Protein AF-A0A3B8UKJ6-F1 (afdb_monomer)

pLDDT: mean 89.39, std 10.24, range [52.12, 98.31]

Foldseek 3Di:
DQCLDPPVVVVLQVVVVVVPFQKEAADQQDPQHNAAPPDPVVVVVQVVLLVVLVVLAVLSVQPRRLQDLDMDGDPQQCPPFPQDQFPRSSSSSSSFGGAGAEYEYEHDYGHDGPDDDDPDDPVRVVRSVVRSVVSSVPGDPVHHYDYHYDDPVRSVVD

Nearest PDB structures (foldseek):
  5mm0-assembly1_A  TM=9.193E-01  e=5.762E-13  Pyrococcus furiosus DSM 3638
  5mm1-assembly1_A  TM=9.318E-01  e=3.575E-12  Pyrococcus furiosus DSM 3638
  5b3h-assembly2_E  TM=1.449E-01  e=3.853E+00  Arabidopsis thaliana

Structure (mmCIF, N/CA/C/O backbone):
data_AF-A0A3B8UKJ6-F1
#
_entry.id   AF-A0A3B8UKJ6-F1
#
loop_
_atom_site.group_PDB
_atom_site.id
_atom_site.type_symbol
_atom_site.label_atom_id
_atom_site.label_alt_id
_atom_site.label_comp_id
_atom_site.label_asym_id
_atom_site.label_entity_id
_atom_site.label_seq_id
_atom_site.pdbx_PDB_ins_code
_atom_site.Cartn_x
_atom_site.Cartn_y
_atom_site.Cartn_z
_atom_site.occupancy
_atom_site.B_iso_or_equiv
_atom_site.auth_seq_id
_atom_site.auth_comp_id
_atom_site.auth_asym_id
_atom_site.auth_atom_id
_atom_site.pdbx_PDB_model_num
ATOM 1 N N . ALA A 1 1 ? -4.607 7.702 -18.756 1.00 61.34 1 ALA A N 1
ATOM 2 C CA . ALA A 1 1 ? -3.652 6.761 -18.133 1.00 61.34 1 ALA A CA 1
ATOM 3 C C . ALA A 1 1 ? -2.336 6.842 -18.901 1.00 61.34 1 ALA A C 1
ATOM 5 O O . ALA A 1 1 ? -2.396 7.096 -20.094 1.00 61.34 1 ALA A O 1
ATOM 6 N N . ASP A 1 2 ? -1.185 6.696 -18.242 1.00 75.31 2 ASP A N 1
ATOM 7 C CA . ASP A 1 2 ? 0.163 6.965 -18.790 1.00 75.31 2 ASP A CA 1
ATOM 8 C C . ASP A 1 2 ? 1.023 5.696 -18.966 1.00 75.31 2 ASP A C 1
ATOM 10 O O . ASP A 1 2 ? 2.228 5.792 -19.176 1.00 75.31 2 ASP A O 1
ATOM 14 N N . LEU A 1 3 ? 0.400 4.513 -18.848 1.00 78.31 3 LEU A N 1
ATOM 15 C CA . LEU A 1 3 ? 1.005 3.178 -18.995 1.00 78.31 3 LEU A CA 1
ATOM 16 C C . LEU A 1 3 ? 2.233 2.905 -18.106 1.00 78.31 3 LEU A C 1
ATOM 18 O O . LEU A 1 3 ? 2.907 1.892 -18.276 1.00 78.31 3 LEU A O 1
ATOM 22 N N . GLN A 1 4 ? 2.470 3.735 -17.085 1.00 81.19 4 GLN A N 1
ATOM 23 C CA . GLN A 1 4 ? 3.530 3.501 -16.100 1.00 81.19 4 GLN A CA 1
ATOM 24 C C . GLN A 1 4 ? 3.304 2.231 -15.268 1.00 81.19 4 GLN A C 1
ATOM 26 O O . GLN A 1 4 ? 4.239 1.666 -14.701 1.00 81.19 4 GLN A O 1
ATOM 31 N N . HIS A 1 5 ? 2.050 1.796 -15.187 1.00 86.06 5 HIS A N 1
ATOM 32 C CA . HIS A 1 5 ? 1.635 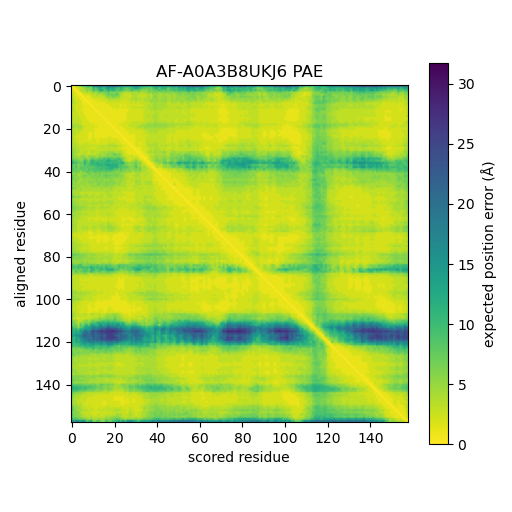0.552 -14.568 1.00 86.06 5 HIS A CA 1
ATOM 33 C C . HIS A 1 5 ? 1.316 -0.466 -15.669 1.00 86.06 5 HIS A C 1
ATOM 35 O O . HIS A 1 5 ? 0.283 -0.324 -16.329 1.00 86.06 5 HIS A O 1
ATO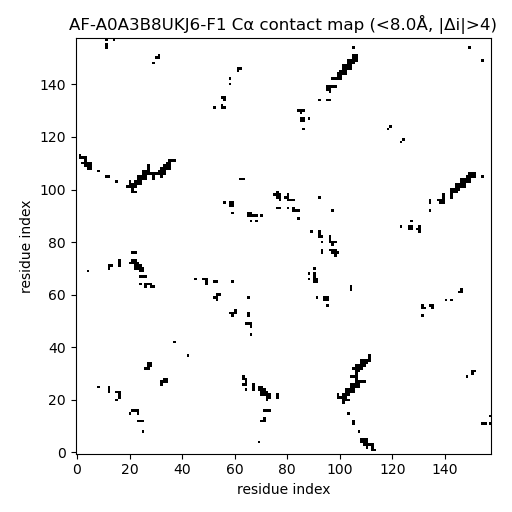M 41 N N . PRO A 1 6 ? 2.174 -1.478 -15.892 1.00 86.00 6 PRO A N 1
ATOM 42 C CA . PRO A 1 6 ? 1.921 -2.486 -16.912 1.00 86.00 6 PRO A CA 1
ATOM 43 C C . PRO A 1 6 ? 0.593 -3.210 -16.640 1.00 86.00 6 PRO A C 1
ATOM 45 O O . PRO A 1 6 ? 0.431 -3.754 -15.544 1.00 86.00 6 PRO A O 1
ATOM 48 N N . PRO A 1 7 ? -0.342 -3.290 -17.608 1.00 88.75 7 PRO A N 1
ATOM 49 C CA . PRO A 1 7 ? -1.633 -3.954 -17.401 1.00 88.75 7 PRO A CA 1
ATOM 50 C C . PRO A 1 7 ? -1.512 -5.415 -16.954 1.00 88.75 7 PRO A C 1
ATOM 52 O O . PRO A 1 7 ? -2.362 -5.902 -16.216 1.00 88.75 7 PRO A O 1
ATOM 55 N N . ILE A 1 8 ? -0.422 -6.097 -17.332 1.00 90.00 8 ILE A N 1
ATOM 56 C CA . ILE A 1 8 ? -0.141 -7.476 -16.912 1.00 90.00 8 ILE A CA 1
ATOM 57 C C . ILE A 1 8 ? -0.093 -7.639 -15.385 1.00 90.00 8 ILE A C 1
ATOM 59 O O . ILE A 1 8 ? -0.429 -8.704 -14.878 1.00 90.00 8 ILE A O 1
ATOM 63 N N . VAL A 1 9 ? 0.248 -6.581 -14.638 1.00 92.94 9 VAL A N 1
ATOM 64 C CA . VAL A 1 9 ? 0.272 -6.601 -13.166 1.00 92.94 9 VAL A CA 1
ATOM 65 C C . VAL A 1 9 ? -1.119 -6.877 -12.590 1.00 92.94 9 VAL A C 1
ATOM 67 O O . VAL A 1 9 ? -1.224 -7.553 -11.571 1.00 92.94 9 VAL A O 1
ATOM 70 N N . LEU A 1 10 ? -2.193 -6.450 -13.267 1.00 94.56 10 LEU A N 1
ATOM 71 C CA . LEU A 1 10 ? -3.569 -6.686 -12.818 1.00 94.56 10 LEU A CA 1
ATOM 72 C C . LEU A 1 10 ? -3.898 -8.179 -12.706 1.00 94.56 10 LEU A C 1
ATOM 74 O O . LEU A 1 10 ? -4.617 -8.566 -11.789 1.00 94.56 10 LEU A O 1
ATOM 78 N N . LYS A 1 11 ? -3.334 -9.018 -13.590 1.00 95.00 11 LYS A N 1
ATOM 79 C CA . LYS A 1 11 ? -3.487 -10.480 -13.526 1.00 95.00 11 LYS A CA 1
ATOM 80 C C . LYS A 1 11 ? -2.954 -11.017 -12.198 1.00 95.00 11 LYS A C 1
ATOM 82 O O . LYS A 1 11 ? -3.638 -11.779 -11.529 1.00 95.00 11 LYS A O 1
ATOM 87 N N . TYR A 1 12 ? -1.754 -10.600 -11.804 1.00 95.94 12 TYR A N 1
ATOM 88 C CA . TYR A 1 12 ? -1.118 -11.066 -10.571 1.00 95.94 12 TYR A CA 1
ATOM 89 C C . TYR A 1 12 ? -1.786 -10.499 -9.318 1.00 95.94 12 TYR A C 1
ATOM 91 O O . TYR A 1 12 ? -1.936 -11.208 -8.328 1.00 95.94 12 TYR A O 1
ATOM 99 N N . MET A 1 13 ? -2.253 -9.249 -9.377 1.00 97.31 13 MET A N 1
ATOM 100 C CA . MET A 1 13 ? -3.057 -8.671 -8.299 1.00 97.31 13 MET A CA 1
ATOM 101 C C . MET A 1 13 ? -4.337 -9.473 -8.084 1.00 97.31 13 MET A C 1
ATOM 103 O O . MET A 1 13 ? -4.660 -9.798 -6.948 1.00 97.31 13 MET A O 1
ATOM 107 N N . TYR A 1 14 ? -5.034 -9.829 -9.166 1.00 97.06 14 TYR A N 1
ATOM 108 C CA . TYR A 1 14 ? -6.248 -10.633 -9.089 1.00 97.06 14 TYR A CA 1
ATOM 109 C C . TYR A 1 14 ? -5.985 -11.997 -8.442 1.00 97.06 14 TYR A C 1
ATOM 111 O O . TYR A 1 14 ? -6.695 -12.364 -7.511 1.00 97.06 14 TYR A O 1
ATOM 119 N N . LYS A 1 15 ? -4.900 -12.681 -8.824 1.00 96.62 15 LYS A N 1
ATOM 120 C CA . LYS A 1 15 ? -4.494 -13.946 -8.190 1.00 96.62 15 LYS A CA 1
ATOM 121 C C . LYS A 1 15 ? -4.182 -13.796 -6.702 1.00 96.62 15 LYS A C 1
ATOM 123 O O . LYS A 1 15 ? -4.597 -14.627 -5.899 1.00 96.62 15 LYS A O 1
ATOM 128 N N . ALA A 1 16 ? -3.532 -12.702 -6.299 1.00 97.12 16 ALA A N 1
ATOM 129 C CA . ALA A 1 16 ? -3.346 -12.401 -4.881 1.00 97.12 16 ALA A CA 1
ATOM 130 C C . ALA A 1 16 ? -4.692 -12.253 -4.153 1.00 97.12 16 ALA A C 1
ATOM 132 O O . ALA A 1 16 ? -4.854 -12.789 -3.055 1.00 97.12 16 ALA A O 1
ATOM 133 N N . MET A 1 17 ? -5.685 -11.611 -4.775 1.00 97.69 17 MET A N 1
ATOM 134 C CA . MET A 1 17 ? -7.037 -11.551 -4.214 1.00 97.69 17 MET A CA 1
ATOM 135 C C . MET A 1 17 ? -7.673 -12.943 -4.117 1.00 97.69 17 MET A C 1
ATOM 137 O O . MET A 1 17 ? -8.208 -13.275 -3.060 1.00 97.69 17 MET A O 1
ATOM 141 N N . GLU A 1 18 ? -7.586 -13.772 -5.162 1.00 97.12 18 GLU A N 1
ATOM 142 C CA . GLU A 1 18 ? -8.102 -15.154 -5.164 1.00 97.12 18 GLU A CA 1
ATOM 143 C C . GLU A 1 18 ? -7.457 -16.021 -4.074 1.00 97.12 18 GLU A C 1
ATOM 145 O O . GLU A 1 18 ? -8.159 -16.775 -3.404 1.00 97.12 18 GLU A O 1
ATOM 150 N N . SER A 1 19 ? -6.166 -15.819 -3.790 1.00 95.44 19 SER A N 1
ATOM 151 C CA . SER A 1 19 ? -5.434 -16.486 -2.699 1.00 95.44 19 SER A CA 1
ATOM 152 C C . SER A 1 19 ? -5.835 -16.034 -1.279 1.00 95.44 19 SER A C 1
ATOM 154 O O . SER A 1 19 ? -5.223 -16.435 -0.285 1.00 95.44 19 SER A O 1
ATOM 156 N N . GLY A 1 20 ? -6.848 -15.169 -1.165 1.00 96.62 20 GLY A N 1
ATOM 157 C CA . GLY A 1 20 ? -7.413 -14.725 0.109 1.00 96.62 20 GLY A CA 1
ATOM 158 C C . GLY A 1 20 ? -6.866 -13.398 0.633 1.00 96.62 20 GLY A C 1
ATOM 159 O O . GLY A 1 20 ? -7.089 -13.085 1.799 1.00 96.62 20 GLY A O 1
ATOM 160 N N . ALA A 1 21 ? -6.168 -12.599 -0.182 1.00 98.00 21 ALA A N 1
ATOM 161 C CA . ALA A 1 21 ? -5.825 -11.235 0.216 1.00 98.00 21 ALA A CA 1
ATOM 162 C C . ALA A 1 21 ? -7.087 -10.364 0.349 1.00 98.00 21 ALA A C 1
ATOM 164 O O . ALA A 1 21 ? -8.029 -10.475 -0.444 1.00 98.00 21 ALA A O 1
ATOM 165 N N . ASP A 1 22 ? -7.083 -9.454 1.322 1.00 98.12 22 ASP A N 1
ATOM 166 C CA . ASP A 1 22 ? -8.077 -8.379 1.428 1.00 98.12 22 ASP A CA 1
ATOM 167 C C . ASP A 1 22 ? -7.635 -7.146 0.635 1.00 98.12 22 ASP A C 1
ATOM 169 O O . ASP A 1 22 ? -8.463 -6.379 0.134 1.00 98.12 22 ASP A O 1
ATOM 173 N N . PHE A 1 23 ? -6.318 -6.974 0.510 1.00 98.12 23 PHE A N 1
ATOM 174 C CA . PHE A 1 23 ? -5.672 -5.855 -0.154 1.00 98.12 23 PHE A CA 1
ATOM 175 C C . PHE A 1 23 ? -4.398 -6.321 -0.867 1.00 98.12 23 PHE A C 1
ATOM 177 O O . PHE A 1 23 ? -3.576 -7.016 -0.278 1.00 98.12 23 PHE A O 1
ATOM 184 N N . CYS A 1 24 ? -4.194 -5.897 -2.110 1.00 98.19 24 CYS A N 1
ATOM 185 C CA . CYS A 1 24 ? -2.992 -6.155 -2.892 1.00 98.19 24 CYS A CA 1
ATOM 186 C C . CYS A 1 24 ? -2.348 -4.843 -3.361 1.00 98.19 24 CYS A C 1
ATOM 188 O O . CYS A 1 24 ? -3.018 -3.963 -3.916 1.00 98.19 24 CYS A O 1
ATOM 190 N N . ILE A 1 25 ? -1.033 -4.728 -3.156 1.00 97.69 25 ILE A N 1
ATOM 191 C CA . ILE A 1 25 ? -0.222 -3.559 -3.509 1.00 97.69 25 ILE A CA 1
ATOM 192 C C . ILE A 1 25 ? 0.960 -4.004 -4.379 1.00 97.69 25 ILE A C 1
ATOM 194 O O . ILE A 1 25 ? 1.911 -4.608 -3.885 1.00 97.69 25 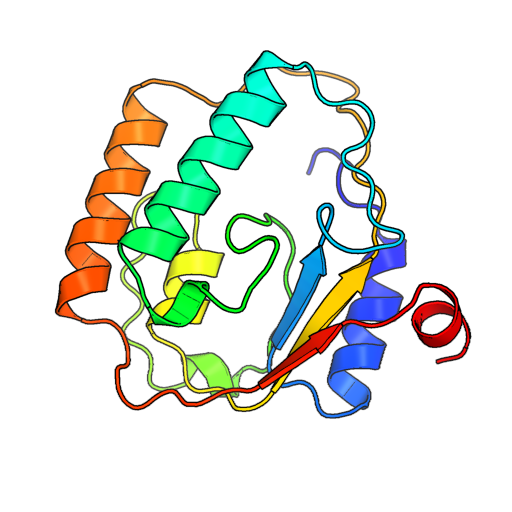ILE A O 1
ATOM 198 N N . PRO A 1 26 ? 0.969 -3.659 -5.671 1.00 95.56 26 PRO A N 1
ATOM 199 C CA . PRO A 1 26 ? 2.178 -3.693 -6.474 1.00 95.56 26 PRO A CA 1
ATOM 200 C C . PRO A 1 26 ? 3.206 -2.716 -5.908 1.00 95.56 26 PRO A C 1
ATOM 202 O O . PRO A 1 26 ? 2.965 -1.504 -5.844 1.00 95.56 26 PRO A O 1
ATOM 205 N N . SER A 1 27 ? 4.357 -3.245 -5.509 1.00 94.94 27 SER A N 1
ATOM 206 C CA . SER A 1 27 ? 5.390 -2.512 -4.791 1.00 94.94 27 SER A CA 1
ATOM 207 C C . SER A 1 27 ? 6.691 -2.475 -5.586 1.00 94.94 27 SER A C 1
ATOM 209 O O . SER A 1 27 ? 7.165 -3.481 -6.113 1.00 94.94 27 SER A O 1
ATOM 211 N N . ARG A 1 28 ? 7.279 -1.279 -5.670 1.00 92.75 28 ARG A N 1
ATOM 212 C CA . ARG A 1 28 ? 8.579 -1.036 -6.328 1.00 92.75 28 ARG A CA 1
ATOM 213 C C . ARG A 1 28 ? 9.755 -1.232 -5.373 1.00 92.75 28 ARG A C 1
ATOM 215 O O . ARG A 1 28 ? 10.903 -1.136 -5.780 1.00 92.75 28 ARG A O 1
ATOM 222 N N . LEU A 1 29 ? 9.457 -1.389 -4.083 1.00 91.25 29 LEU A N 1
ATOM 223 C CA . LEU A 1 29 ? 10.408 -1.230 -2.981 1.00 91.25 29 LEU A CA 1
ATOM 224 C C . LEU A 1 29 ? 10.684 -2.550 -2.244 1.00 91.25 29 LEU A C 1
ATOM 226 O O . LEU A 1 29 ? 11.362 -2.534 -1.219 1.00 91.25 29 LEU A O 1
ATOM 230 N N . ILE A 1 30 ? 10.159 -3.661 -2.765 1.00 94.19 30 ILE A N 1
ATOM 231 C CA . ILE A 1 30 ? 10.378 -5.033 -2.288 1.00 94.19 30 ILE A CA 1
ATOM 232 C C . ILE A 1 30 ? 11.307 -5.783 -3.260 1.00 94.19 30 ILE A C 1
ATOM 234 O O . ILE A 1 30 ? 11.457 -5.340 -4.403 1.00 94.19 30 ILE A O 1
ATOM 238 N N . PRO A 1 31 ? 11.926 -6.910 -2.859 1.00 93.81 31 PRO A N 1
ATOM 239 C CA . PRO A 1 31 ? 12.746 -7.718 -3.763 1.00 93.81 31 PRO A CA 1
ATOM 240 C C . PRO A 1 31 ? 11.998 -8.090 -5.054 1.00 93.81 31 PRO A C 1
ATOM 242 O O . PRO A 1 31 ? 10.868 -8.564 -5.004 1.00 93.81 31 PRO A O 1
ATOM 245 N N . GLY A 1 32 ? 12.618 -7.847 -6.214 1.00 90.44 32 GLY A N 1
ATOM 246 C CA . GLY A 1 32 ? 12.003 -8.033 -7.539 1.00 90.44 32 GLY A CA 1
ATOM 247 C C . GLY A 1 32 ? 11.227 -6.818 -8.073 1.00 90.44 32 GLY A C 1
ATOM 248 O O . GLY A 1 32 ? 10.911 -6.775 -9.263 1.00 90.44 32 GLY A O 1
ATOM 249 N N . GLY A 1 33 ? 10.944 -5.821 -7.228 1.00 90.06 33 GLY A N 1
ATOM 250 C CA . GLY A 1 33 ? 10.367 -4.541 -7.634 1.00 90.06 33 GLY A CA 1
ATOM 251 C C . GLY A 1 33 ? 11.393 -3.612 -8.289 1.00 90.06 33 GLY A C 1
ATOM 252 O O . GLY A 1 33 ? 12.586 -3.672 -7.995 1.00 90.06 33 GLY A O 1
ATOM 253 N N . ASP A 1 34 ? 10.919 -2.739 -9.178 1.00 87.44 34 ASP A N 1
ATOM 254 C CA . ASP A 1 34 ? 11.752 -1.752 -9.870 1.00 87.44 34 ASP A CA 1
ATOM 255 C C . ASP A 1 34 ? 10.980 -0.439 -10.044 1.00 87.44 34 ASP A C 1
ATOM 257 O O . ASP A 1 34 ? 9.797 -0.431 -10.396 1.00 87.44 34 ASP A O 1
ATOM 261 N N . ASP A 1 35 ? 11.645 0.687 -9.804 1.00 82.25 35 ASP A N 1
ATOM 262 C CA . ASP A 1 35 ? 11.075 2.012 -10.023 1.00 82.25 35 ASP A CA 1
ATOM 263 C C . ASP A 1 35 ? 11.259 2.536 -11.456 1.00 82.25 35 ASP A C 1
ATOM 265 O O . ASP A 1 35 ? 10.802 3.640 -11.750 1.00 82.25 35 ASP A O 1
ATOM 269 N N . GLY A 1 36 ? 11.876 1.761 -12.350 1.00 78.06 36 GLY A N 1
ATOM 270 C CA . GLY A 1 36 ? 12.040 2.104 -13.764 1.00 78.06 36 GLY A CA 1
ATOM 271 C C . GLY A 1 36 ? 13.114 3.154 -14.015 1.00 78.06 36 GLY A C 1
ATOM 272 O O . GLY A 1 36 ? 13.076 3.851 -15.032 1.00 78.06 36 GLY A O 1
ATOM 273 N N . GLY A 1 37 ? 14.040 3.336 -13.072 1.00 74.88 37 GLY A N 1
ATOM 274 C CA . GLY A 1 37 ? 15.097 4.336 -13.194 1.00 74.88 37 GLY A CA 1
ATOM 275 C C . GLY A 1 37 ? 14.584 5.763 -13.008 1.00 74.88 37 GLY A C 1
ATOM 276 O O . GLY A 1 37 ? 15.018 6.676 -13.709 1.00 74.88 37 GLY A O 1
ATOM 277 N N . LEU A 1 38 ? 13.653 5.979 -12.070 1.00 77.31 38 LEU A N 1
ATOM 278 C CA . LEU A 1 38 ? 13.204 7.331 -11.720 1.00 77.31 38 LEU A CA 1
ATOM 279 C C . LEU A 1 38 ? 14.398 8.257 -11.438 1.00 77.31 38 LEU A C 1
ATOM 281 O O . LEU A 1 38 ? 15.347 7.870 -10.761 1.00 77.31 38 LEU A O 1
ATOM 285 N N . ASN A 1 39 ? 14.318 9.514 -11.886 1.00 79.88 39 ASN A N 1
ATOM 286 C CA . ASN A 1 39 ? 15.321 10.526 -11.545 1.00 79.88 39 ASN A CA 1
ATOM 287 C C . ASN A 1 39 ? 15.510 10.602 -10.012 1.00 79.88 39 ASN A C 1
ATOM 289 O O . ASN A 1 39 ? 14.528 10.543 -9.263 1.00 79.88 39 ASN A O 1
ATOM 293 N N . TRP A 1 40 ? 16.752 10.759 -9.549 1.00 78.75 40 TRP A N 1
ATOM 294 C CA . TRP A 1 40 ? 17.143 10.781 -8.136 1.00 78.75 40 TRP A CA 1
ATOM 295 C C . TRP A 1 40 ? 16.280 11.735 -7.297 1.00 78.75 40 TRP A C 1
ATOM 297 O O . TRP A 1 40 ? 15.852 11.375 -6.201 1.00 78.75 40 TRP A O 1
ATOM 307 N N . TYR A 1 41 ? 15.924 12.905 -7.842 1.00 77.06 41 TYR A N 1
ATOM 308 C CA . TYR A 1 41 ? 15.050 13.868 -7.169 1.00 77.06 41 TYR A CA 1
ATOM 309 C C . TYR A 1 41 ? 13.649 13.289 -6.915 1.00 77.06 41 TYR A C 1
ATOM 311 O O . TYR A 1 41 ? 13.104 13.392 -5.817 1.00 77.06 41 TYR A O 1
ATOM 319 N N . ARG A 1 42 ? 13.071 12.599 -7.906 1.00 78.06 42 ARG A N 1
ATOM 320 C CA . ARG A 1 42 ? 11.762 11.941 -7.765 1.00 78.06 42 ARG A CA 1
ATOM 321 C C . ARG A 1 42 ? 11.826 10.778 -6.779 1.00 78.06 42 ARG A C 1
ATOM 323 O O . ARG A 1 42 ? 10.879 10.603 -6.011 1.00 78.06 42 ARG A O 1
ATOM 330 N N . LYS A 1 43 ? 12.932 10.021 -6.763 1.00 82.50 43 LYS A N 1
ATOM 331 C CA . LYS A 1 43 ? 13.169 8.971 -5.758 1.00 82.50 43 LYS A CA 1
ATOM 332 C C . LYS A 1 43 ? 13.210 9.566 -4.352 1.00 82.50 43 LYS A C 1
ATOM 334 O O . LYS A 1 43 ? 12.514 9.073 -3.468 1.00 82.50 43 LYS A O 1
ATOM 339 N N . PHE A 1 44 ? 13.941 10.664 -4.165 1.00 82.25 44 PHE A N 1
ATOM 340 C CA . PHE A 1 44 ? 14.041 11.362 -2.885 1.00 82.25 44 PHE A CA 1
ATOM 341 C C . PHE A 1 44 ? 12.683 11.885 -2.399 1.00 82.25 44 PHE A C 1
ATOM 343 O O . PHE A 1 44 ? 12.284 11.619 -1.263 1.00 82.25 44 PHE A O 1
ATOM 350 N N . VAL A 1 45 ? 11.928 12.565 -3.266 1.00 82.81 45 VAL A N 1
ATOM 351 C CA . VAL A 1 45 ? 10.594 13.086 -2.925 1.00 82.81 45 VAL A CA 1
ATOM 352 C C . VAL A 1 45 ? 9.624 11.949 -2.591 1.00 82.81 45 VAL A C 1
ATOM 354 O O . VAL A 1 45 ? 8.946 12.002 -1.563 1.00 82.81 45 VAL A O 1
ATOM 357 N N . SER A 1 46 ? 9.587 10.886 -3.404 1.00 83.12 46 SER A N 1
ATOM 358 C CA . SER A 1 46 ? 8.734 9.716 -3.146 1.00 83.12 46 SER A CA 1
ATOM 359 C C . SER A 1 46 ? 9.123 9.011 -1.844 1.00 83.12 46 SER A C 1
ATOM 361 O O . SER A 1 46 ? 8.253 8.650 -1.051 1.00 83.12 46 SER A O 1
ATOM 363 N N . GLY A 1 47 ? 10.424 8.842 -1.599 1.00 86.62 47 GLY A N 1
ATOM 364 C CA . GLY A 1 47 ? 10.955 8.237 -0.381 1.00 86.62 47 GLY A CA 1
ATOM 365 C C . GLY A 1 47 ? 10.601 9.043 0.867 1.00 86.62 47 GLY A C 1
ATOM 366 O O . GLY A 1 47 ? 10.168 8.466 1.865 1.00 86.62 47 GLY A O 1
ATOM 367 N N . THR A 1 48 ? 10.700 10.370 0.788 1.00 87.62 48 THR A N 1
ATOM 368 C CA . THR A 1 48 ? 10.345 11.287 1.879 1.00 87.62 48 THR A CA 1
ATOM 369 C C . THR A 1 48 ? 8.850 11.234 2.184 1.00 87.62 48 THR A C 1
ATOM 371 O O . THR A 1 48 ? 8.465 11.025 3.333 1.00 87.62 48 THR A O 1
ATOM 374 N N . ALA A 1 49 ? 7.989 11.330 1.164 1.00 88.00 49 ALA A N 1
ATOM 375 C CA . ALA A 1 49 ? 6.538 11.239 1.337 1.00 88.00 49 ALA A CA 1
ATOM 376 C C . ALA A 1 49 ? 6.109 9.902 1.968 1.00 88.00 49 ALA A C 1
ATOM 378 O O . ALA A 1 49 ? 5.266 9.877 2.871 1.00 88.00 49 ALA A O 1
ATOM 379 N N . ARG A 1 50 ? 6.736 8.796 1.545 1.00 91.50 50 ARG A N 1
ATOM 380 C CA . ARG A 1 50 ? 6.550 7.482 2.167 1.00 91.50 50 ARG A CA 1
ATOM 381 C C . ARG A 1 50 ? 6.917 7.511 3.649 1.00 91.50 50 ARG A C 1
ATOM 383 O O . ARG A 1 50 ? 6.109 7.102 4.479 1.00 91.50 50 ARG A O 1
ATOM 390 N N . LYS A 1 51 ? 8.125 7.973 3.985 1.00 93.94 51 LYS A N 1
ATOM 391 C CA . LYS A 1 51 ? 8.629 7.956 5.367 1.00 93.94 51 LYS A CA 1
ATOM 392 C C . LYS A 1 51 ? 7.797 8.835 6.294 1.00 93.94 51 LYS A C 1
ATOM 394 O O . LYS A 1 51 ? 7.482 8.401 7.397 1.00 93.94 51 LYS A O 1
ATOM 399 N N . ILE A 1 52 ? 7.364 10.006 5.827 1.00 93.56 52 ILE A N 1
ATOM 400 C CA . ILE A 1 52 ? 6.440 10.869 6.574 1.00 93.56 52 ILE A CA 1
ATOM 401 C C . ILE A 1 52 ? 5.114 10.137 6.830 1.00 93.56 52 ILE A C 1
ATOM 403 O O . ILE A 1 52 ? 4.646 10.117 7.966 1.00 93.56 52 ILE A O 1
ATOM 407 N N . GLY A 1 53 ? 4.546 9.482 5.811 1.00 93.50 53 GLY A N 1
ATOM 408 C CA . GLY A 1 53 ? 3.320 8.690 5.952 1.00 93.50 53 GLY A CA 1
ATOM 409 C C . GLY A 1 53 ? 3.448 7.580 7.000 1.00 93.50 53 GLY A C 1
ATOM 410 O O . GLY A 1 53 ? 2.643 7.520 7.924 1.00 93.50 53 GLY A O 1
ATOM 411 N N . GLN A 1 54 ? 4.497 6.756 6.908 1.00 94.94 54 GLN A N 1
ATOM 412 C CA . GLN A 1 54 ? 4.780 5.669 7.861 1.00 94.94 54 GLN A CA 1
ATOM 413 C C . GLN A 1 54 ? 5.030 6.174 9.291 1.00 94.94 54 GLN A C 1
ATOM 415 O O . GLN A 1 54 ? 4.647 5.531 10.273 1.00 94.94 54 GLN A O 1
ATOM 420 N N . TRP A 1 55 ? 5.688 7.325 9.431 1.00 95.06 55 TRP A N 1
ATOM 421 C CA . TRP A 1 55 ? 5.948 7.916 10.738 1.00 95.06 55 TRP A CA 1
ATOM 422 C C . TRP A 1 55 ? 4.658 8.430 11.384 1.00 95.06 55 TRP A C 1
ATOM 424 O O . TRP A 1 55 ? 4.366 8.083 12.534 1.00 95.06 55 TRP A O 1
ATOM 434 N N . MET A 1 56 ? 3.862 9.193 10.627 1.00 94.81 56 MET A N 1
ATOM 435 C CA . MET A 1 56 ? 2.621 9.793 11.109 1.00 94.81 56 MET A CA 1
ATOM 436 C C . MET A 1 56 ? 1.532 8.749 11.362 1.00 94.81 56 MET A C 1
ATOM 438 O O . MET A 1 56 ? 0.885 8.818 12.403 1.00 94.81 56 MET A O 1
ATOM 442 N N . LEU A 1 57 ? 1.341 7.784 10.460 1.00 94.31 57 LEU A N 1
ATOM 443 C CA . LEU A 1 57 ? 0.262 6.794 10.512 1.00 94.31 57 LEU A CA 1
ATOM 444 C C . LEU A 1 57 ? 0.812 5.394 10.831 1.00 94.31 57 LEU A C 1
ATOM 446 O O . LEU A 1 57 ? 1.415 4.758 9.963 1.00 94.31 57 LEU A O 1
ATOM 450 N N . PRO A 1 58 ? 0.580 4.864 12.051 1.00 93.06 58 PRO A N 1
ATOM 451 C CA . PRO A 1 58 ? 1.072 3.543 12.441 1.00 93.06 58 PRO A CA 1
ATOM 452 C C . PRO A 1 58 ? 0.621 2.413 11.511 1.00 93.06 58 PRO A C 1
ATOM 454 O O . PRO A 1 58 ? 1.400 1.502 11.243 1.00 93.06 58 PRO A O 1
ATOM 457 N N . CYS A 1 59 ? -0.593 2.511 10.962 1.00 92.88 59 CYS A N 1
ATOM 458 C CA . CYS A 1 59 ? -1.148 1.537 10.026 1.00 92.88 59 CYS A CA 1
ATOM 459 C C . CYS A 1 59 ? -0.421 1.471 8.676 1.00 92.88 59 CYS A C 1
ATOM 461 O O . CYS A 1 59 ? -0.715 0.570 7.910 1.00 92.88 59 CYS A O 1
ATOM 463 N N . LEU A 1 60 ? 0.519 2.367 8.358 1.00 95.19 60 LEU A N 1
ATOM 464 C CA . LEU A 1 60 ? 1.297 2.297 7.113 1.00 95.19 60 LEU A CA 1
ATOM 465 C C . LEU A 1 60 ? 2.689 1.684 7.307 1.00 95.19 60 LEU A C 1
ATOM 467 O O . LEU A 1 60 ? 3.395 1.449 6.330 1.00 95.19 60 LEU A O 1
ATOM 471 N N . ARG A 1 61 ? 3.119 1.453 8.553 1.00 94.75 61 ARG A N 1
ATOM 472 C CA . ARG A 1 61 ? 4.514 1.100 8.874 1.00 94.75 61 ARG A CA 1
ATOM 473 C C . ARG A 1 61 ? 4.965 -0.234 8.295 1.00 94.75 61 ARG A C 1
ATOM 475 O O . ARG A 1 61 ? 6.139 -0.357 7.967 1.00 94.75 61 ARG A O 1
ATOM 482 N N . GLN A 1 62 ? 4.051 -1.195 8.179 1.00 94.75 62 GLN A N 1
ATOM 483 C CA . GLN A 1 62 ? 4.353 -2.530 7.657 1.00 94.75 62 GLN A CA 1
ATOM 484 C C . GLN A 1 62 ? 4.334 -2.585 6.122 1.00 94.75 62 GLN A C 1
ATOM 486 O O . GLN A 1 62 ? 4.770 -3.573 5.550 1.00 94.75 62 GLN A O 1
ATOM 491 N N . ILE A 1 63 ? 3.847 -1.535 5.453 1.00 96.38 63 ILE A N 1
ATOM 492 C CA . ILE A 1 63 ? 3.684 -1.500 3.996 1.00 96.38 63 ILE A CA 1
ATOM 493 C C . ILE A 1 63 ? 4.902 -0.823 3.374 1.00 96.38 63 ILE A C 1
ATOM 495 O O . ILE A 1 63 ? 5.256 0.299 3.754 1.00 96.38 63 ILE A O 1
ATOM 499 N N . SER A 1 64 ? 5.531 -1.475 2.400 1.00 95.31 64 SER A N 1
ATOM 500 C CA . SER A 1 64 ? 6.784 -1.022 1.789 1.00 95.31 64 SER A CA 1
ATOM 501 C C . SER A 1 64 ? 6.579 0.144 0.826 1.00 95.31 64 SER A C 1
ATOM 503 O O . SER A 1 64 ? 7.381 1.084 0.863 1.00 95.31 64 SER A O 1
ATOM 505 N N . ASP A 1 65 ? 5.509 0.138 0.018 1.00 93.38 65 ASP A N 1
ATOM 506 C CA . ASP A 1 65 ? 5.115 1.255 -0.865 1.00 93.38 65 ASP A CA 1
ATOM 507 C C . ASP A 1 65 ? 3.678 1.764 -0.592 1.00 93.38 65 ASP A C 1
ATOM 509 O O . ASP A 1 65 ? 2.792 1.648 -1.440 1.00 93.38 65 ASP A O 1
ATOM 513 N N . PRO A 1 66 ? 3.420 2.418 0.561 1.00 92.56 66 PRO A N 1
ATOM 514 C CA . PRO A 1 66 ? 2.095 2.925 0.940 1.00 92.56 66 PRO A CA 1
ATOM 515 C C . PRO A 1 66 ? 1.650 4.126 0.093 1.00 92.56 66 PRO A C 1
ATOM 517 O O . PRO A 1 66 ? 0.568 4.673 0.288 1.00 92.56 66 PRO A O 1
ATOM 520 N N . THR A 1 67 ? 2.491 4.567 -0.843 1.00 89.94 67 THR A N 1
ATOM 521 C CA . THR A 1 67 ? 2.214 5.687 -1.742 1.00 89.94 67 THR A CA 1
ATOM 522 C C . THR A 1 67 ? 1.976 5.243 -3.182 1.00 89.94 67 THR A C 1
ATOM 524 O O . THR A 1 67 ? 1.872 6.117 -4.053 1.00 89.94 67 THR A O 1
ATOM 527 N N . SER A 1 68 ? 1.899 3.931 -3.433 1.00 89.62 68 SER A N 1
ATOM 528 C CA . SER A 1 68 ? 1.600 3.372 -4.749 1.00 89.62 68 SER A CA 1
ATOM 529 C C . SER A 1 68 ? 0.315 3.967 -5.335 1.00 89.62 68 SER A C 1
ATOM 531 O O . SER A 1 68 ? -0.635 4.296 -4.622 1.00 89.62 68 SER A O 1
ATOM 533 N N . GLY A 1 69 ? 0.327 4.165 -6.652 1.00 89.25 69 GLY A N 1
ATOM 534 C CA . GLY A 1 69 ? -0.829 4.636 -7.417 1.00 89.25 69 GLY A CA 1
ATOM 535 C C . GLY A 1 69 ? -1.717 3.505 -7.936 1.00 89.25 69 GLY A C 1
ATOM 536 O O . GLY A 1 69 ? -2.810 3.782 -8.418 1.00 89.25 69 GLY A O 1
ATOM 537 N N . LEU A 1 70 ? -1.258 2.254 -7.8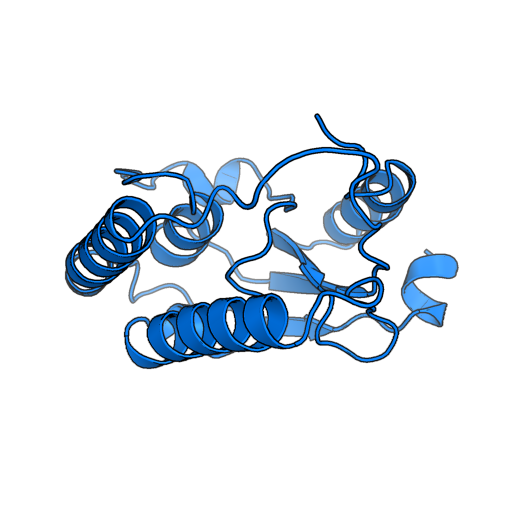32 1.00 94.12 70 LEU A N 1
ATOM 538 C CA . LEU A 1 70 ? -1.984 1.064 -8.256 1.00 94.12 70 LEU A CA 1
ATOM 539 C C . LEU A 1 70 ? -2.182 0.148 -7.051 1.00 94.12 70 LEU A C 1
ATOM 541 O O . LEU A 1 70 ? -1.230 -0.122 -6.322 1.00 94.12 70 LEU A O 1
ATOM 545 N N . PHE A 1 71 ? -3.413 -0.309 -6.852 1.00 97.12 71 PHE A N 1
ATOM 546 C CA . PHE A 1 71 ? -3.804 -1.195 -5.763 1.00 97.12 71 PHE A CA 1
ATOM 547 C C . PHE A 1 71 ? -5.134 -1.876 -6.087 1.00 97.12 71 PHE A C 1
ATOM 549 O O . PHE A 1 71 ? -5.886 -1.411 -6.946 1.00 97.12 71 PHE A O 1
ATOM 556 N N . MET A 1 72 ? -5.407 -2.992 -5.421 1.00 98.06 72 MET A N 1
ATOM 557 C CA . MET A 1 72 ? -6.646 -3.758 -5.548 1.00 98.06 72 MET A CA 1
ATOM 558 C C . MET A 1 72 ? -7.077 -4.198 -4.158 1.00 98.06 72 MET A C 1
ATOM 560 O O . MET A 1 72 ? -6.235 -4.509 -3.324 1.00 98.06 72 MET A O 1
ATOM 564 N N . PHE A 1 73 ? -8.372 -4.188 -3.881 1.00 98.12 73 PHE A N 1
ATOM 565 C CA . PH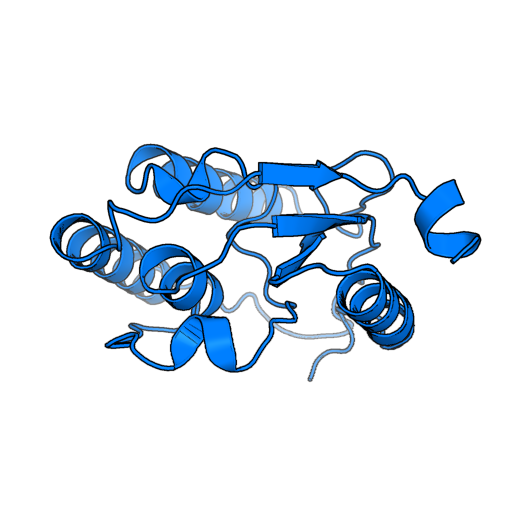E A 1 73 ? -8.887 -4.551 -2.568 1.00 98.12 73 PHE A CA 1
ATOM 566 C C . PHE A 1 73 ? -10.317 -5.064 -2.682 1.00 98.12 73 PHE A C 1
ATOM 568 O O . PHE A 1 73 ? -11.017 -4.773 -3.656 1.00 98.12 73 PHE A O 1
ATOM 575 N N . ARG A 1 74 ? -10.746 -5.842 -1.689 1.00 97.94 74 ARG A N 1
ATOM 576 C CA . ARG A 1 74 ? -12.121 -6.345 -1.614 1.00 97.94 74 ARG A CA 1
ATOM 577 C C . ARG A 1 74 ? -13.079 -5.228 -1.222 1.00 97.94 74 ARG A C 1
ATOM 579 O O . ARG A 1 74 ? -12.736 -4.387 -0.397 1.00 97.94 74 ARG A O 1
ATOM 586 N N . ARG A 1 75 ? -14.302 -5.225 -1.755 1.00 97.25 75 ARG A N 1
ATOM 587 C CA . ARG A 1 75 ? -15.296 -4.171 -1.470 1.00 97.25 75 ARG A CA 1
ATOM 588 C C . ARG A 1 75 ? -15.524 -3.987 0.036 1.00 97.25 75 ARG A C 1
ATOM 590 O O . ARG A 1 75 ? -15.704 -2.866 0.508 1.00 97.25 75 ARG A O 1
ATOM 597 N N . GLU A 1 76 ? -15.475 -5.087 0.776 1.00 97.06 76 GLU A N 1
ATOM 598 C CA . GLU A 1 76 ? -15.682 -5.180 2.220 1.00 97.06 76 GLU A CA 1
ATOM 599 C C . GLU A 1 76 ? -14.696 -4.311 3.007 1.00 97.06 76 GLU A C 1
ATOM 601 O O . GLU A 1 76 ? -15.065 -3.781 4.054 1.00 97.06 76 GLU A O 1
ATOM 606 N N . VAL A 1 77 ? -13.490 -4.074 2.473 1.00 97.44 77 VAL A N 1
ATOM 607 C CA . VAL A 1 77 ? -12.469 -3.236 3.118 1.00 97.44 77 VAL A CA 1
ATOM 608 C C . VAL A 1 77 ? -12.995 -1.838 3.423 1.00 97.44 77 VAL A C 1
ATOM 610 O O . VAL A 1 77 ? -12.63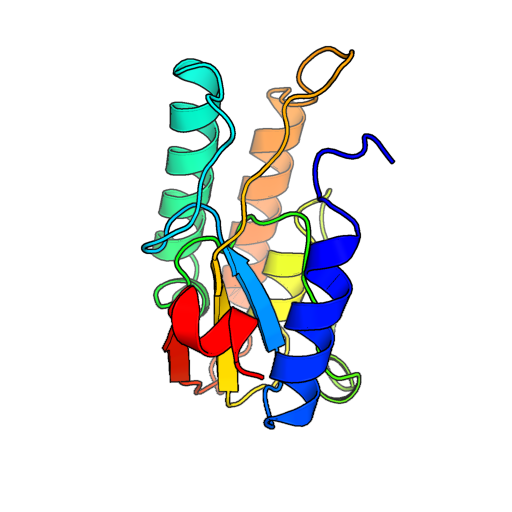3 -1.268 4.450 1.00 97.44 77 VAL A O 1
ATOM 613 N N . ILE A 1 78 ? -13.860 -1.289 2.568 1.00 97.06 78 ILE A N 1
ATOM 614 C CA . ILE A 1 78 ? -14.393 0.074 2.709 1.00 97.06 78 ILE A CA 1
ATOM 615 C C . ILE A 1 78 ? -15.883 0.118 3.041 1.00 97.06 78 ILE A C 1
ATOM 617 O O . ILE A 1 78 ? -16.451 1.204 3.081 1.00 97.06 78 ILE A O 1
ATOM 621 N N . ALA A 1 79 ? -16.532 -1.023 3.282 1.00 96.06 79 ALA A N 1
ATOM 622 C CA . ALA A 1 79 ? -17.990 -1.083 3.426 1.00 96.06 79 ALA A CA 1
ATOM 623 C C . ALA A 1 79 ? -18.542 -0.174 4.543 1.00 96.06 79 ALA A C 1
ATOM 625 O O . ALA A 1 79 ? -19.673 0.296 4.444 1.00 96.06 79 ALA A O 1
ATOM 626 N N . HIS A 1 80 ? -17.734 0.097 5.572 1.00 92.81 80 HIS A N 1
ATOM 627 C CA . HIS A 1 80 ? -18.080 0.954 6.712 1.00 92.81 80 HIS A CA 1
ATOM 628 C C . HIS A 1 80 ? -17.067 2.088 6.938 1.00 92.81 80 HIS A C 1
ATOM 630 O O . HIS A 1 80 ? -17.033 2.685 8.012 1.00 92.81 80 HIS A O 1
ATOM 636 N N . ALA A 1 81 ? -16.206 2.361 5.954 1.00 94.19 81 ALA A N 1
ATOM 637 C CA . ALA A 1 81 ? -15.183 3.391 6.067 1.00 94.19 81 ALA A CA 1
ATOM 638 C C . ALA A 1 81 ? -15.756 4.766 5.686 1.00 94.19 81 ALA A C 1
ATOM 640 O O . ALA A 1 81 ? -16.243 4.948 4.572 1.00 94.19 81 ALA A O 1
ATOM 641 N N . ASP A 1 82 ? -15.639 5.749 6.581 1.00 93.56 82 ASP A N 1
ATOM 642 C CA . ASP A 1 82 ? -15.902 7.160 6.265 1.00 93.56 82 ASP A CA 1
ATOM 643 C C . ASP A 1 82 ? -14.689 7.755 5.531 1.00 93.56 82 ASP A C 1
ATOM 645 O O . ASP A 1 82 ? -13.755 8.294 6.138 1.00 93.56 82 ASP A O 1
ATOM 649 N N . LEU A 1 83 ? -14.650 7.539 4.214 1.00 94.44 83 LEU A N 1
ATOM 650 C CA . LEU A 1 83 ? -13.579 8.018 3.345 1.00 94.44 83 LEU A CA 1
ATOM 651 C C . LEU A 1 83 ? -13.767 9.512 3.065 1.00 94.44 83 LEU A C 1
ATOM 653 O O . LEU A 1 83 ? -14.722 9.916 2.405 1.00 94.44 83 LEU A O 1
ATOM 657 N N . GLN A 1 84 ? -12.795 10.318 3.482 1.00 92.88 84 GLN A N 1
ATOM 658 C CA . GLN A 1 84 ? -12.750 11.762 3.240 1.00 92.88 84 GLN A CA 1
ATOM 659 C C . GLN A 1 84 ? -11.425 12.123 2.553 1.00 92.88 84 GLN A C 1
ATOM 661 O O . GLN A 1 84 ? -10.573 12.800 3.135 1.00 92.88 84 GLN A O 1
ATOM 666 N N . PRO A 1 85 ? -11.186 11.616 1.327 1.00 86.62 85 PRO A N 1
ATOM 667 C CA . PRO A 1 85 ? -9.889 11.751 0.690 1.00 86.62 85 PRO A CA 1
ATOM 668 C C . PRO A 1 85 ? -9.578 13.205 0.346 1.00 86.62 85 PRO A C 1
ATOM 670 O O . PRO A 1 85 ? -10.363 13.904 -0.292 1.00 86.62 85 PRO A O 1
ATOM 673 N N . ILE A 1 86 ? -8.373 13.633 0.715 1.00 83.69 86 ILE A N 1
ATOM 674 C CA . ILE A 1 86 ? -7.821 14.931 0.334 1.00 83.69 86 ILE A CA 1
ATOM 675 C C . ILE A 1 86 ? -6.741 14.696 -0.720 1.00 83.69 86 ILE A C 1
ATOM 677 O O . ILE A 1 86 ? -5.751 14.005 -0.479 1.00 83.69 86 ILE A O 1
ATOM 681 N N . GLY A 1 87 ? -6.913 15.301 -1.893 1.00 79.81 87 GLY A N 1
ATOM 682 C CA . GLY A 1 87 ? -5.958 15.180 -2.990 1.00 79.81 87 GLY A CA 1
ATOM 683 C C . GLY A 1 87 ? -5.991 13.796 -3.645 1.00 79.81 87 GLY A C 1
ATOM 684 O O . GLY A 1 87 ? -7.051 13.229 -3.884 1.00 79.81 87 GLY A O 1
ATOM 685 N N . TRP A 1 88 ? -4.818 13.264 -3.996 1.00 81.12 88 TRP A N 1
ATOM 686 C CA . TRP A 1 88 ? -4.690 12.139 -4.937 1.00 81.12 88 TRP A CA 1
ATOM 687 C C . TRP A 1 88 ? -4.146 10.842 -4.322 1.00 81.12 88 TRP A C 1
ATOM 689 O O . TRP A 1 88 ? -4.111 9.811 -4.993 1.00 81.12 88 TRP A O 1
ATOM 699 N N . LYS A 1 89 ? -3.719 10.851 -3.053 1.00 89.75 89 LYS A N 1
ATOM 700 C CA . LYS A 1 89 ? -3.206 9.659 -2.352 1.00 89.75 89 LYS A CA 1
ATOM 701 C C . LYS A 1 89 ? -4.343 8.858 -1.713 1.00 89.75 89 LYS A C 1
ATOM 703 O O . LYS A 1 89 ? -4.339 8.582 -0.517 1.00 89.75 89 LYS A O 1
ATOM 708 N N . ILE A 1 90 ? -5.313 8.459 -2.532 1.00 94.00 90 ILE A N 1
ATOM 709 C CA . ILE A 1 90 ? -6.500 7.718 -2.083 1.00 94.00 90 ILE A CA 1
ATOM 710 C C . ILE A 1 90 ? -6.149 6.373 -1.429 1.00 94.00 90 ILE A C 1
ATOM 712 O O . ILE A 1 90 ? -6.793 5.988 -0.465 1.00 94.00 90 ILE A O 1
ATOM 716 N N . MET A 1 91 ? -5.086 5.683 -1.859 1.00 95.88 91 MET A N 1
ATOM 717 C CA . MET A 1 91 ? -4.689 4.416 -1.228 1.00 95.88 91 MET A CA 1
ATOM 718 C C . MET A 1 91 ? -4.363 4.584 0.264 1.00 95.88 91 MET A C 1
ATOM 720 O O . MET A 1 91 ? -4.712 3.727 1.067 1.00 95.88 91 MET A O 1
ATOM 724 N N . VAL A 1 92 ? -3.747 5.709 0.647 1.00 95.88 92 VAL A N 1
ATOM 725 C CA . VAL A 1 92 ? -3.448 6.025 2.053 1.00 95.88 92 VAL A CA 1
ATOM 726 C C . VAL A 1 92 ? -4.732 6.177 2.866 1.00 95.88 92 VAL A C 1
ATOM 728 O O . VAL A 1 92 ? -4.797 5.689 3.989 1.00 95.88 92 VAL A O 1
ATOM 731 N N . GLU A 1 93 ? -5.760 6.796 2.283 1.00 96.38 93 GLU A N 1
ATOM 732 C CA . GLU A 1 93 ? -7.090 6.913 2.888 1.00 96.38 93 GLU A CA 1
ATOM 733 C C . GLU A 1 93 ? -7.703 5.531 3.136 1.00 96.38 93 GLU A C 1
ATOM 735 O O . GLU A 1 93 ? -8.131 5.226 4.248 1.00 96.38 93 GLU A O 1
ATOM 740 N N . VAL A 1 94 ? -7.691 4.672 2.112 1.00 96.75 94 VAL A N 1
ATOM 741 C CA . VAL A 1 94 ? -8.280 3.331 2.189 1.00 96.75 94 VAL A CA 1
ATOM 742 C C . VAL A 1 94 ? -7.535 2.464 3.205 1.00 96.75 94 VAL A C 1
ATOM 744 O O . VAL A 1 94 ? -8.168 1.810 4.029 1.00 96.75 94 VAL A O 1
ATOM 747 N N . LEU A 1 95 ? -6.201 2.495 3.213 1.00 96.62 95 LEU A N 1
ATOM 748 C CA . LEU A 1 95 ? -5.396 1.767 4.196 1.00 96.62 95 LEU A CA 1
ATOM 749 C C . LEU A 1 95 ? -5.609 2.286 5.623 1.00 96.62 95 LEU A C 1
ATOM 751 O O . LEU A 1 95 ? -5.535 1.508 6.574 1.00 96.62 95 LEU A O 1
ATOM 755 N N . ALA A 1 96 ? -5.856 3.585 5.792 1.00 96.38 96 ALA A N 1
ATOM 756 C CA . ALA A 1 96 ? -6.055 4.183 7.103 1.00 96.38 96 ALA A CA 1
ATOM 757 C C . ALA A 1 96 ? -7.465 3.959 7.665 1.00 96.38 96 ALA A C 1
ATOM 759 O O . ALA A 1 96 ? -7.595 3.779 8.874 1.00 96.38 96 ALA A O 1
ATOM 760 N N . MET A 1 97 ? -8.499 3.968 6.823 1.00 96.88 97 MET A N 1
ATOM 761 C CA . MET A 1 97 ? -9.902 3.888 7.256 1.00 96.88 97 MET A CA 1
ATOM 762 C C . MET A 1 97 ? -10.527 2.504 7.082 1.00 96.88 97 MET A C 1
ATOM 764 O O . MET A 1 97 ? -11.523 2.199 7.735 1.00 96.88 97 MET A O 1
ATOM 768 N N . GLY A 1 98 ? -9.964 1.675 6.206 1.00 96.25 98 GLY A N 1
ATOM 769 C CA . GLY A 1 98 ? -10.514 0.369 5.885 1.00 96.25 98 GLY A CA 1
ATOM 770 C C . GLY A 1 98 ? -10.389 -0.657 7.012 1.00 96.25 98 GLY A C 1
ATOM 771 O O . GLY A 1 98 ? -9.695 -0.453 8.012 1.00 96.25 98 GLY A O 1
ATOM 772 N N . SER A 1 99 ? -11.073 -1.783 6.825 1.00 96.56 99 SER A N 1
ATOM 773 C CA . SER A 1 99 ? -10.984 -2.972 7.678 1.00 96.56 99 SER A CA 1
ATOM 774 C C . SER A 1 99 ? -10.467 -4.150 6.862 1.00 96.56 99 SER A C 1
ATOM 776 O O . SER A 1 99 ? -11.124 -4.589 5.924 1.00 96.56 99 SER A O 1
ATOM 778 N N . TYR A 1 100 ? -9.283 -4.651 7.193 1.00 97.00 100 TYR A N 1
ATOM 779 C CA . TYR A 1 100 ? -8.621 -5.729 6.457 1.00 97.00 100 TYR A CA 1
ATOM 780 C C . TYR A 1 100 ? -7.678 -6.494 7.383 1.00 97.00 100 TYR A C 1
ATOM 782 O O . TYR A 1 100 ? -7.177 -5.947 8.364 1.00 97.00 100 TYR A O 1
ATOM 790 N N . LYS A 1 101 ? -7.427 -7.762 7.071 1.00 97.19 101 LYS A N 1
ATOM 791 C CA . LYS A 1 101 ? -6.562 -8.647 7.858 1.00 97.19 101 LYS A CA 1
ATOM 792 C C . LYS A 1 101 ? -5.315 -9.057 7.090 1.00 97.19 101 LYS A C 1
ATOM 794 O O . LYS A 1 101 ? -4.269 -9.211 7.710 1.00 97.19 101 LYS A O 1
ATOM 799 N N . LYS A 1 102 ? -5.404 -9.189 5.764 1.00 98.00 102 LYS A N 1
ATOM 800 C CA . LYS A 1 102 ? -4.289 -9.653 4.934 1.00 98.00 102 LYS A CA 1
ATOM 801 C C . LYS A 1 102 ? -3.975 -8.688 3.795 1.00 98.00 102 LYS A C 1
ATOM 803 O O . LYS A 1 102 ? -4.790 -8.496 2.889 1.00 98.00 102 LYS A O 1
ATOM 808 N N . VAL A 1 103 ? -2.773 -8.116 3.826 1.00 98.25 103 VAL A N 1
ATOM 809 C CA . VAL A 1 103 ? -2.214 -7.301 2.740 1.00 98.25 103 VAL A CA 1
ATOM 810 C C . VAL A 1 103 ? -1.134 -8.104 2.026 1.00 98.25 103 VAL A C 1
ATOM 812 O O . VAL A 1 103 ? -0.240 -8.639 2.672 1.00 98.25 103 VAL A O 1
ATOM 815 N N . VAL A 1 104 ? -1.183 -8.159 0.699 1.00 98.31 104 VAL A N 1
ATOM 816 C CA . VAL A 1 104 ? -0.136 -8.771 -0.126 1.00 98.31 104 VAL A CA 1
ATOM 817 C C . VAL A 1 104 ? 0.598 -7.690 -0.914 1.00 98.31 104 VAL A C 1
ATOM 819 O O . VAL A 1 104 ? -0.022 -6.952 -1.683 1.00 98.31 104 VAL A O 1
ATOM 822 N N . GLU A 1 105 ? 1.919 -7.608 -0.764 1.00 98.25 105 GLU A N 1
ATOM 823 C CA . GLU A 1 105 ? 2.775 -6.828 -1.661 1.00 98.25 105 GLU A CA 1
ATOM 824 C C . GLU A 1 105 ? 3.362 -7.736 -2.749 1.00 98.25 105 GLU A C 1
ATOM 826 O O . GLU A 1 105 ? 4.037 -8.721 -2.445 1.00 98.25 105 GLU A O 1
ATOM 831 N N . ILE A 1 106 ? 3.127 -7.392 -4.019 1.00 97.19 106 ILE A N 1
ATOM 832 C CA . ILE A 1 106 ? 3.698 -8.108 -5.172 1.00 97.19 106 ILE A CA 1
ATOM 833 C C . ILE A 1 106 ? 4.757 -7.248 -5.871 1.00 97.19 106 ILE A C 1
ATOM 835 O O . ILE A 1 106 ? 4.576 -6.029 -5.985 1.00 97.19 106 ILE A O 1
ATOM 839 N N . PRO A 1 107 ? 5.864 -7.835 -6.352 1.00 95.31 107 PRO A N 1
ATOM 840 C CA . PRO A 1 107 ? 6.888 -7.077 -7.049 1.00 95.31 107 PRO A CA 1
ATOM 841 C C . PRO A 1 107 ? 6.379 -6.655 -8.428 1.00 95.31 107 PRO A C 1
ATOM 843 O O . PRO A 1 107 ? 5.773 -7.441 -9.154 1.00 95.31 107 PRO A O 1
ATOM 846 N N . TYR A 1 108 ? 6.650 -5.415 -8.833 1.00 92.50 108 TYR A N 1
ATOM 847 C CA . TYR A 1 108 ? 6.454 -5.016 -10.226 1.00 92.50 108 TYR A CA 1
ATOM 848 C C . TYR A 1 108 ? 7.476 -3.979 -10.679 1.00 92.50 108 TYR A C 1
ATOM 850 O O . TYR A 1 108 ? 8.102 -3.291 -9.870 1.00 92.50 108 TYR A O 1
ATOM 858 N N . LYS A 1 109 ? 7.597 -3.851 -12.002 1.00 88.25 109 LYS A N 1
ATOM 859 C CA . LYS A 1 109 ? 8.436 -2.844 -12.648 1.00 88.25 109 LYS A CA 1
ATOM 860 C C . LYS A 1 109 ? 7.592 -1.653 -13.081 1.00 88.25 109 LYS A C 1
ATOM 862 O O . LYS A 1 109 ? 6.716 -1.78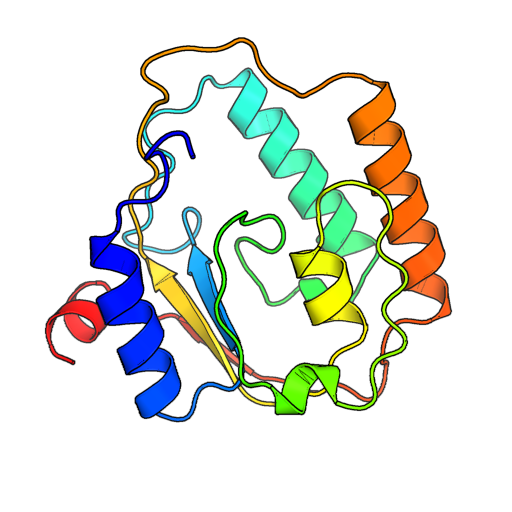1 -13.941 1.00 88.25 109 LYS A O 1
ATOM 867 N N . PHE A 1 110 ? 7.857 -0.503 -12.479 1.00 85.44 110 PHE A N 1
ATOM 868 C CA . PHE A 1 110 ? 7.256 0.766 -12.860 1.00 85.44 110 PHE A CA 1
ATOM 869 C C . PHE A 1 110 ? 7.888 1.260 -14.157 1.00 85.44 110 PHE A C 1
ATOM 871 O O . PHE A 1 110 ? 9.107 1.310 -14.269 1.00 85.44 110 PHE A O 1
ATOM 878 N N . GLN A 1 111 ? 7.073 1.606 -15.147 1.00 81.81 111 GLN A N 1
ATOM 879 C CA . GLN A 1 111 ? 7.569 2.048 -16.448 1.00 81.81 111 GLN A CA 1
ATOM 880 C C . GLN A 1 111 ? 7.802 3.560 -16.455 1.00 81.81 111 GLN A C 1
ATOM 882 O O . GLN A 1 111 ? 7.112 4.332 -15.771 1.00 81.81 111 GLN A O 1
ATOM 887 N N . GLN A 1 112 ? 8.784 4.001 -17.239 1.00 72.06 112 GLN A N 1
ATOM 888 C CA . GLN A 1 112 ? 8.998 5.426 -17.473 1.00 72.06 112 GLN A CA 1
ATOM 889 C C . GLN A 1 112 ? 7.791 6.028 -18.195 1.00 72.06 112 GLN A C 1
ATOM 891 O O . GLN A 1 112 ? 7.126 5.365 -18.988 1.00 72.06 112 GLN A O 1
ATOM 896 N N . ARG A 1 113 ? 7.493 7.300 -17.906 1.00 69.19 113 ARG A N 1
ATOM 897 C CA . ARG A 1 113 ? 6.550 8.047 -18.743 1.00 69.19 113 ARG A CA 1
ATOM 898 C C . ARG A 1 113 ? 7.212 8.312 -20.079 1.00 69.19 113 ARG A C 1
ATOM 900 O O . ARG A 1 113 ? 8.355 8.753 -20.098 1.00 69.19 113 ARG A O 1
ATOM 907 N N . THR A 1 114 ? 6.464 8.120 -21.153 1.00 58.16 114 THR A N 1
ATOM 908 C CA . THR A 1 114 ? 6.845 8.597 -22.480 1.00 58.16 114 THR A CA 1
ATOM 909 C C . THR A 1 114 ? 6.814 10.126 -22.550 1.00 58.16 114 THR A C 1
ATOM 911 O O . THR A 1 114 ? 7.694 10.694 -23.181 1.00 58.16 114 THR A O 1
ATOM 914 N N . GLU A 1 115 ? 5.898 10.803 -21.837 1.00 52.12 115 GLU A N 1
ATOM 915 C CA . GLU A 1 115 ? 5.799 12.275 -21.799 1.00 52.12 115 GLU A CA 1
ATOM 916 C C . G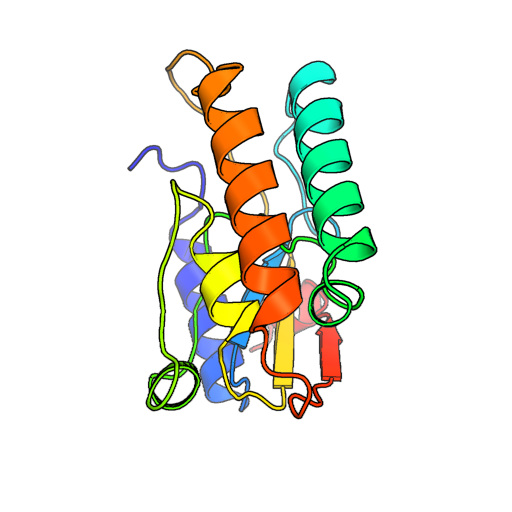LU A 1 115 ? 5.202 12.819 -20.478 1.00 52.12 115 GLU A C 1
ATOM 918 O O . GLU A 1 115 ? 4.424 12.142 -19.794 1.00 52.12 115 GLU A O 1
ATOM 923 N N . GLY A 1 116 ? 5.542 14.069 -20.127 1.00 53.75 116 GLY A N 1
ATOM 924 C CA . GLY A 1 116 ? 4.849 14.876 -19.111 1.00 53.75 116 GLY A CA 1
ATOM 925 C C . GLY A 1 116 ? 5.717 15.392 -17.953 1.00 53.75 116 GLY A C 1
ATOM 926 O O . GLY A 1 116 ? 6.496 14.652 -17.348 1.00 53.75 116 GLY A O 1
ATOM 927 N N . GLU A 1 117 ? 5.524 16.664 -17.590 1.00 52.53 117 GLU A N 1
ATOM 928 C CA . GLU A 1 117 ? 6.139 17.269 -16.405 1.00 52.53 117 GLU A CA 1
ATOM 929 C C . GLU A 1 117 ? 5.605 16.655 -15.098 1.00 52.53 117 GLU A C 1
ATOM 931 O O . GLU A 1 117 ? 4.475 16.162 -14.987 1.00 52.53 117 GLU A O 1
ATOM 936 N N . SER A 1 118 ? 6.455 16.649 -14.071 1.00 54.81 118 SER A N 1
ATOM 937 C CA . SER A 1 118 ? 6.119 16.097 -12.762 1.00 54.81 118 SER A CA 1
ATOM 938 C C . SER A 1 118 ? 4.964 16.879 -12.124 1.00 54.81 118 SER A C 1
ATOM 940 O O . SER A 1 118 ? 5.105 18.056 -11.820 1.00 54.81 118 SER A O 1
ATOM 942 N N . LYS A 1 119 ? 3.847 16.202 -11.811 1.00 55.19 119 LYS A N 1
ATOM 943 C CA . LYS A 1 119 ? 2.689 16.768 -11.077 1.00 55.19 119 LYS A CA 1
ATOM 944 C C . LYS A 1 119 ? 3.006 17.211 -9.632 1.00 55.19 119 LYS A C 1
ATOM 946 O O . LYS A 1 119 ? 2.102 17.591 -8.891 1.00 55.19 119 LYS A O 1
ATOM 951 N N . LEU A 1 120 ? 4.262 17.106 -9.193 1.00 60.94 120 LEU A N 1
ATOM 952 C CA . LEU A 1 120 ? 4.705 17.488 -7.854 1.00 60.94 120 LEU A CA 1
ATOM 953 C C . LEU A 1 120 ? 4.888 19.006 -7.780 1.00 60.94 120 LEU A C 1
ATOM 955 O O . LEU A 1 120 ? 5.958 19.528 -8.069 1.00 60.94 120 LEU A O 1
ATOM 959 N N . SER A 1 121 ? 3.836 19.702 -7.360 1.00 67.50 121 SER A N 1
ATOM 960 C CA . SER A 1 121 ? 3.904 21.096 -6.917 1.00 67.50 121 SER A CA 1
ATOM 961 C C . SER A 1 121 ? 3.930 21.174 -5.386 1.00 67.50 121 SER A C 1
ATOM 963 O O . SER A 1 121 ? 3.499 20.245 -4.697 1.00 67.50 121 SER A O 1
ATOM 965 N N . GLY A 1 122 ? 4.374 22.301 -4.818 1.00 73.19 122 GLY A N 1
ATOM 966 C CA . GLY A 1 122 ? 4.309 22.527 -3.364 1.00 73.19 122 GLY A CA 1
ATOM 967 C C . GLY A 1 122 ? 2.889 22.377 -2.794 1.00 73.19 122 GLY A C 1
ATOM 968 O O . GLY A 1 122 ? 2.715 21.890 -1.676 1.00 73.19 122 GLY A O 1
ATOM 969 N N . LYS A 1 123 ? 1.864 22.693 -3.601 1.00 80.12 123 LYS A N 1
ATOM 970 C CA . LYS A 1 123 ? 0.447 22.486 -3.268 1.00 80.12 123 LYS A CA 1
ATOM 971 C C . LYS A 1 123 ? 0.131 21.011 -3.006 1.00 80.12 123 LYS A C 1
ATOM 973 O O . LYS A 1 123 ? -0.487 20.696 -1.993 1.00 80.12 123 LYS A O 1
ATOM 978 N N . VAL A 1 124 ? 0.617 20.114 -3.864 1.00 80.75 124 VAL A N 1
ATOM 979 C CA . VAL A 1 124 ? 0.428 18.662 -3.722 1.00 80.75 124 VAL A CA 1
ATOM 980 C C . VAL A 1 124 ? 1.060 18.136 -2.429 1.00 80.75 124 VAL A C 1
ATOM 982 O O . VAL A 1 124 ? 0.461 17.316 -1.731 1.00 80.75 124 VAL A O 1
ATOM 985 N N . THR A 1 125 ? 2.246 18.628 -2.068 1.00 83.94 125 THR A N 1
ATOM 986 C CA . THR A 1 125 ? 2.900 18.255 -0.805 1.00 83.94 125 THR A CA 1
ATOM 987 C C . THR A 1 125 ? 2.084 18.712 0.407 1.00 83.94 125 THR A C 1
ATOM 989 O O . THR A 1 125 ? 1.894 17.943 1.350 1.00 83.94 125 THR A O 1
ATOM 992 N N . LEU A 1 126 ? 1.556 19.940 0.381 1.00 87.62 126 LEU A N 1
ATOM 993 C CA . LEU A 1 126 ? 0.694 20.481 1.438 1.00 87.62 126 LEU A CA 1
ATOM 994 C C . LEU A 1 126 ? -0.612 19.689 1.591 1.00 87.62 126 LEU A C 1
ATOM 996 O O . LEU A 1 126 ? -1.025 19.425 2.719 1.00 87.62 126 LEU A O 1
ATOM 1000 N N . GLU A 1 127 ? -1.249 19.298 0.487 1.00 90.75 127 GLU A N 1
ATOM 1001 C CA . GLU A 1 127 ? -2.456 18.459 0.497 1.00 90.75 127 GLU A CA 1
ATOM 1002 C C . GLU A 1 127 ? -2.190 17.102 1.151 1.00 90.75 127 GLU A C 1
ATOM 1004 O O . GLU A 1 127 ? -2.938 16.700 2.040 1.00 90.75 127 GLU A O 1
ATOM 1009 N N . TYR A 1 128 ? -1.081 16.446 0.799 1.00 91.12 128 TYR A N 1
ATOM 1010 C CA . TYR A 1 128 ? -0.702 15.174 1.410 1.00 91.12 128 TYR A CA 1
ATOM 1011 C C . TYR A 1 128 ? -0.440 15.309 2.918 1.00 91.12 128 TYR A C 1
ATOM 1013 O O . TYR A 1 128 ? -0.937 14.514 3.711 1.00 91.12 128 TYR A O 1
ATOM 1021 N N . LEU A 1 129 ? 0.272 16.354 3.354 1.00 92.31 129 LEU A N 1
ATOM 1022 C CA . LEU A 1 129 ? 0.493 16.595 4.785 1.00 92.31 129 LEU A CA 1
ATOM 1023 C C . LEU A 1 129 ? -0.811 16.881 5.542 1.00 92.31 129 LEU A C 1
ATOM 1025 O O . LEU A 1 129 ? -0.968 16.429 6.678 1.00 92.31 129 LEU A O 1
ATOM 1029 N N . LYS A 1 130 ? -1.749 17.618 4.936 1.00 93.81 130 LYS A N 1
ATOM 1030 C CA . LYS A 1 130 ? -3.086 17.845 5.508 1.00 93.81 130 LYS A CA 1
ATOM 1031 C C . LYS A 1 130 ? -3.853 16.531 5.638 1.00 93.81 130 LYS A C 1
ATOM 1033 O O . LYS A 1 130 ? -4.365 16.264 6.722 1.00 93.81 130 LYS A O 1
ATOM 1038 N N . GLN A 1 131 ? -3.845 15.698 4.595 1.00 94.88 131 GLN A N 1
ATOM 1039 C CA . GLN A 1 131 ? -4.455 14.367 4.612 1.00 94.88 131 GLN A CA 1
ATOM 1040 C C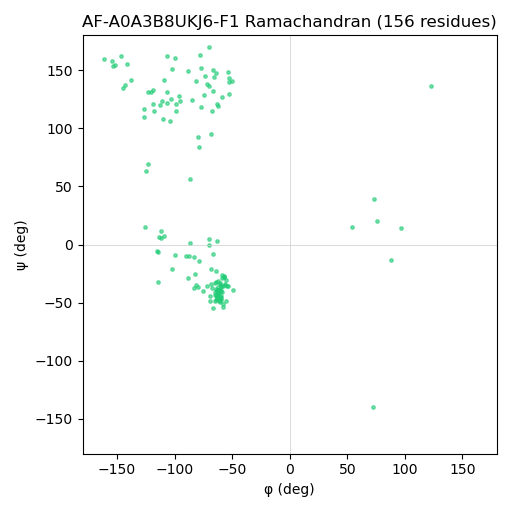 . GLN A 1 131 ? -3.901 13.515 5.760 1.00 94.88 131 GLN A C 1
ATOM 1042 O O . GLN A 1 131 ? -4.665 12.965 6.545 1.00 94.88 131 GLN A O 1
ATOM 1047 N N . LEU A 1 132 ? -2.575 13.453 5.925 1.00 94.75 132 LEU A N 1
ATOM 1048 C CA . LEU A 1 132 ? -1.958 12.676 7.004 1.00 94.75 132 LEU A CA 1
ATOM 1049 C C . LEU A 1 132 ? -2.331 13.197 8.399 1.00 94.75 132 LEU A C 1
ATOM 1051 O O . LEU A 1 132 ? -2.558 12.399 9.308 1.00 94.75 132 LEU A O 1
ATOM 1055 N N . LYS A 1 133 ? -2.388 14.522 8.594 1.00 94.62 133 LYS A N 1
ATOM 1056 C CA . LYS A 1 133 ? -2.793 15.130 9.876 1.00 94.62 133 LYS A CA 1
ATOM 1057 C C . LYS A 1 133 ? -4.246 14.821 10.222 1.00 94.62 133 LYS A C 1
ATOM 1059 O O . LYS A 1 133 ? -4.544 14.576 11.390 1.00 94.62 133 LYS A O 1
ATOM 1064 N N . ASP A 1 134 ? -5.120 14.859 9.227 1.00 94.75 134 ASP A N 1
ATOM 1065 C CA . ASP A 1 134 ? -6.529 14.521 9.375 1.00 94.75 134 ASP A CA 1
ATOM 1066 C C . ASP A 1 134 ? -6.704 13.030 9.705 1.00 94.75 134 ASP A C 1
ATOM 1068 O O . ASP A 1 134 ? -7.187 12.679 10.785 1.00 94.75 134 ASP A O 1
ATOM 1072 N N . LEU A 1 135 ? -6.148 12.150 8.866 1.00 95.50 135 LEU A N 1
ATOM 1073 C CA . LEU A 1 135 ? -6.150 10.702 9.079 1.00 95.50 135 LEU A CA 1
ATOM 1074 C C . LEU A 1 135 ? -5.571 10.312 10.435 1.00 95.50 135 LEU A C 1
ATOM 1076 O O . LEU A 1 135 ? -6.081 9.409 11.089 1.00 95.50 135 LEU A O 1
ATOM 1080 N N . ARG A 1 136 ? -4.553 11.018 10.932 1.00 95.12 136 ARG A N 1
ATOM 1081 C CA . ARG A 1 136 ? -3.961 10.712 12.238 1.00 95.12 136 ARG A CA 1
ATOM 1082 C C . ARG A 1 136 ? -4.964 10.780 13.396 1.00 95.12 136 ARG A C 1
ATOM 1084 O O . ARG A 1 136 ? -4.743 10.116 14.419 1.00 95.12 136 ARG A O 1
ATOM 1091 N N . LYS A 1 137 ? -6.030 11.569 13.253 1.00 93.88 137 LYS A N 1
ATOM 1092 C CA . LYS A 1 137 ? -7.099 11.710 14.249 1.00 93.88 137 LYS A CA 1
ATOM 1093 C C . LYS A 1 137 ? -8.140 10.597 14.139 1.00 93.88 137 LYS A C 1
ATOM 1095 O O . LYS A 1 137 ? -8.599 10.125 15.176 1.00 93.88 137 LYS A O 1
ATOM 1100 N N . ARG A 1 138 ? -8.469 10.169 12.916 1.00 94.38 138 ARG A N 1
ATOM 1101 C CA . ARG A 1 138 ? -9.629 9.306 12.629 1.00 94.38 138 ARG A CA 1
ATOM 1102 C C . ARG A 1 138 ? -9.323 7.909 12.084 1.00 94.38 138 ARG A C 1
ATOM 1104 O O . ARG A 1 138 ? -10.255 7.128 11.949 1.00 94.38 138 ARG A O 1
ATOM 1111 N N . TYR A 1 139 ? -8.061 7.579 11.795 1.00 94.62 139 TYR A N 1
ATOM 1112 C CA . TYR A 1 139 ? -7.698 6.264 11.256 1.00 94.62 139 TYR A CA 1
ATOM 1113 C C . TYR A 1 139 ? -8.219 5.123 12.138 1.00 94.62 139 TYR A C 1
ATOM 1115 O O . TYR A 1 139 ? -8.286 5.235 13.369 1.00 94.62 139 TYR A O 1
ATOM 1123 N N . ASN A 1 140 ? -8.538 4.000 11.503 1.00 93.62 140 ASN A N 1
ATOM 1124 C CA . ASN A 1 140 ? -9.034 2.802 12.152 1.00 93.62 140 ASN A CA 1
ATOM 1125 C C . ASN A 1 140 ? -7.937 2.156 13.018 1.00 93.62 140 ASN A C 1
ATOM 1127 O O . ASN A 1 140 ? -7.115 1.368 12.550 1.00 93.62 140 ASN A O 1
ATOM 1131 N N . LYS A 1 141 ? -7.929 2.485 14.313 1.00 91.69 141 LYS A N 1
ATOM 1132 C CA . LYS A 1 141 ? -6.976 1.944 15.301 1.00 91.69 141 LYS A CA 1
ATOM 1133 C C . LYS A 1 141 ? -7.183 0.459 15.598 1.00 91.69 141 LYS A C 1
ATOM 1135 O O . LYS A 1 141 ? -6.270 -0.178 16.115 1.00 91.69 141 LYS A O 1
ATOM 1140 N N . ALA A 1 142 ? -8.375 -0.070 15.326 1.00 89.56 142 ALA A N 1
ATOM 1141 C CA . ALA A 1 142 ? -8.694 -1.473 15.565 1.00 89.56 142 ALA A CA 1
ATOM 1142 C C . ALA A 1 142 ? -8.127 -2.388 14.472 1.00 89.56 142 ALA A C 1
ATOM 1144 O O . ALA A 1 142 ? -8.073 -3.603 14.665 1.00 89.56 142 ALA A O 1
ATOM 1145 N N . ASN A 1 143 ? -7.694 -1.817 13.343 1.00 88.31 143 ASN A N 1
ATOM 1146 C CA . ASN A 1 143 ? -7.209 -2.590 12.219 1.00 88.31 143 ASN A CA 1
ATOM 1147 C C . ASN A 1 143 ? -5.889 -3.293 12.567 1.00 88.31 143 ASN A C 1
ATOM 1149 O O . ASN A 1 143 ? -4.863 -2.651 12.809 1.00 88.31 143 ASN A O 1
ATOM 1153 N N . LYS A 1 144 ? -5.927 -4.625 12.588 1.00 90.50 144 LYS A N 1
ATOM 1154 C CA . LYS A 1 144 ? -4.769 -5.498 12.778 1.00 90.50 144 LYS A CA 1
ATOM 1155 C C . LYS A 1 144 ? -4.640 -6.355 11.535 1.00 90.50 144 LYS A C 1
ATOM 1157 O O . LYS A 1 144 ? -5.565 -7.094 11.210 1.00 90.50 144 LYS A O 1
ATOM 1162 N N . TYR A 1 145 ? -3.500 -6.242 10.872 1.00 96.00 145 TYR A N 1
ATOM 1163 C CA . TYR A 1 145 ? -3.253 -6.925 9.617 1.00 96.00 145 TYR A CA 1
ATOM 1164 C C . TYR A 1 145 ? -1.818 -7.435 9.547 1.00 96.00 145 TYR A C 1
ATOM 1166 O O . TYR A 1 145 ? -0.913 -6.880 10.181 1.00 96.00 145 TYR A O 1
ATOM 1174 N N . GLU A 1 146 ? -1.634 -8.469 8.742 1.00 97.00 146 GLU A N 1
ATOM 1175 C CA . GLU A 1 146 ? -0.335 -8.978 8.324 1.00 97.00 146 GLU A CA 1
ATOM 1176 C C . GLU A 1 146 ? -0.009 -8.515 6.901 1.00 97.00 146 GLU A C 1
ATOM 1178 O O . GLU A 1 146 ? -0.906 -8.275 6.085 1.00 97.00 146 GLU A O 1
ATOM 1183 N N . VAL A 1 147 ? 1.287 -8.375 6.620 1.00 97.69 147 VAL A N 1
ATOM 1184 C CA . VAL A 1 147 ? 1.796 -8.099 5.275 1.00 97.69 147 VAL A CA 1
ATOM 1185 C C . VAL A 1 147 ? 2.569 -9.311 4.798 1.00 97.69 147 VAL A C 1
ATOM 1187 O O . VAL A 1 147 ? 3.568 -9.700 5.399 1.00 97.69 147 VAL A O 1
ATOM 1190 N N . GLU A 1 148 ? 2.113 -9.884 3.696 1.00 97.50 148 GLU A N 1
ATOM 1191 C CA . GLU A 1 148 ? 2.791 -10.958 2.990 1.00 97.50 148 GLU A CA 1
ATOM 1192 C C . GLU A 1 148 ? 3.478 -10.378 1.749 1.00 97.50 148 GLU A C 1
ATOM 1194 O O . GLU A 1 148 ? 2.846 -9.724 0.921 1.00 97.50 148 GLU A O 1
ATOM 1199 N N . ILE A 1 149 ? 4.781 -10.610 1.612 1.00 97.38 149 ILE A N 1
ATOM 1200 C CA . ILE A 1 149 ? 5.547 -10.201 0.431 1.00 97.38 149 ILE A CA 1
ATOM 1201 C C . ILE A 1 149 ? 5.696 -11.417 -0.476 1.00 97.38 149 ILE A C 1
ATOM 1203 O O . ILE A 1 149 ? 6.256 -12.437 -0.072 1.00 97.38 149 ILE A O 1
ATOM 1207 N N . TRP A 1 150 ? 5.200 -11.316 -1.706 1.00 96.44 150 TRP A N 1
ATOM 1208 C CA . TRP A 1 150 ? 5.400 -12.358 -2.707 1.00 96.44 150 TRP A CA 1
ATOM 1209 C C . TRP A 1 150 ? 6.768 -12.223 -3.362 1.00 96.44 150 TRP A C 1
ATOM 1211 O O . TRP A 1 150 ? 7.225 -11.122 -3.664 1.00 96.44 150 TRP A O 1
ATOM 1221 N N . SER A 1 151 ? 7.411 -13.359 -3.620 1.00 94.19 151 SER A N 1
ATOM 1222 C CA . SER A 1 151 ? 8.569 -13.393 -4.504 1.00 94.19 151 SER A CA 1
ATOM 1223 C C . SER A 1 151 ? 8.120 -13.340 -5.968 1.00 94.19 151 SER A C 1
ATOM 1225 O O . SER A 1 151 ? 6.957 -13.606 -6.291 1.00 94.19 151 SER A O 1
ATOM 1227 N N . THR A 1 152 ? 9.047 -13.016 -6.868 1.00 91.94 152 THR A N 1
ATOM 1228 C CA . THR A 1 152 ? 8.771 -13.019 -8.313 1.00 91.94 152 THR A CA 1
ATOM 1229 C C . THR A 1 152 ? 8.359 -14.413 -8.787 1.00 91.94 152 THR A C 1
ATOM 1231 O O . THR A 1 152 ? 7.439 -14.544 -9.589 1.00 91.94 152 THR A O 1
ATOM 1234 N N . GLU A 1 153 ? 8.995 -15.455 -8.251 1.00 91.88 153 GLU A N 1
ATOM 1235 C CA . GLU A 1 153 ? 8.739 -16.855 -8.593 1.00 91.88 153 GLU A CA 1
ATOM 1236 C C . GLU A 1 153 ? 7.321 -17.257 -8.194 1.00 91.88 153 GLU A C 1
ATOM 1238 O O . GLU A 1 153 ? 6.582 -17.788 -9.019 1.00 91.88 153 GLU A O 1
ATOM 1243 N N . ARG A 1 154 ? 6.905 -16.933 -6.961 1.00 91.25 154 ARG A N 1
ATOM 1244 C CA . ARG A 1 154 ? 5.536 -17.196 -6.503 1.00 91.25 154 ARG A CA 1
ATOM 1245 C C . ARG A 1 154 ? 4.510 -16.458 -7.351 1.00 91.25 154 ARG A C 1
ATOM 1247 O O . ARG A 1 154 ? 3.531 -17.055 -7.775 1.00 91.25 154 ARG A O 1
ATOM 1254 N N . MET A 1 155 ? 4.751 -15.176 -7.622 1.00 90.25 155 MET A N 1
ATOM 1255 C CA . MET A 1 155 ? 3.854 -14.363 -8.442 1.00 90.25 155 MET A CA 1
ATOM 1256 C C . MET A 1 155 ? 3.658 -14.952 -9.848 1.00 90.25 155 MET A C 1
ATOM 1258 O O . MET A 1 155 ? 2.573 -14.834 -10.406 1.00 90.25 155 MET A O 1
ATOM 1262 N N . MET A 1 156 ? 4.700 -15.555 -10.427 1.00 87.31 156 MET A N 1
ATOM 1263 C CA . MET A 1 156 ? 4.639 -16.178 -11.753 1.00 87.31 156 MET A CA 1
ATOM 1264 C C . MET A 1 156 ? 4.055 -17.598 -11.743 1.00 87.31 156 MET A C 1
ATOM 1266 O O . MET A 1 156 ? 3.570 -18.038 -12.785 1.00 87.31 156 MET A O 1
ATOM 1270 N N . ALA A 1 157 ? 4.140 -18.307 -10.615 1.00 86.06 157 ALA A N 1
ATOM 1271 C CA . ALA A 1 157 ? 3.659 -19.680 -10.465 1.00 86.06 157 ALA A CA 1
ATOM 1272 C C . ALA A 1 157 ? 2.147 -19.769 -10.217 1.00 86.06 157 ALA A C 1
ATOM 1274 O O . ALA A 1 157 ? 1.516 -20.711 -10.694 1.00 86.06 157 ALA A O 1
ATOM 1275 N N . GLU A 1 158 ? 1.588 -18.800 -9.488 1.00 76.06 158 GLU A N 1
ATOM 1276 C CA . GLU A 1 158 ? 0.138 -18.621 -9.340 1.00 76.06 158 GLU A CA 1
ATOM 1277 C C . GLU A 1 158 ? -0.484 -18.309 -10.691 1.00 76.06 158 GLU A C 1
ATOM 1279 O O . GLU A 1 158 ? -1.531 -18.904 -11.032 1.00 76.06 158 GLU A O 1
#

Sequence (158 aa):
ADLQHPPIVLKYMYKAMESGADFCIPSRLIPGGDDGGLNWYRKFVSGTARKIGQWMLPCLRQISDPTSGLFMFRREVIAHADLQPIGWKIMVEVLAMGSYKKVVEIPYKFQQRTEGESKLSGKVTLEYLKQLKDLRKRYNKANKYEVEIWSTERMMAE

Secondary structure (DSSP, 8-state):
--S-S-TTHHHHHHHHHHTT-SEEEEESSSTT-B--S--HHHHHHHHHHHHHHHHH-GGGTT-S-TT-S--EE-GGGGTT------TT-HHHHHHHH---SEEEEEE-BPPPPSS------HHHHHHHHHHHHHHHHHS-TT---EEEEPPHHHHHH-

Mean predicted aligned error: 4.82 Å

Solvent-accessible surface area (backbone atoms only — not comparable to full-atom values): 9034 Å² total; per-residue (Å²): 137,69,67,29,65,54,71,71,53,55,59,48,45,51,50,45,42,74,75,65,33,36,30,32,35,58,17,44,71,46,74,75,24,28,62,51,78,59,56,68,67,58,47,51,54,52,53,48,57,42,51,51,45,29,68,68,33,73,82,35,56,80,48,79,46,59,72,44,95,55,73,50,65,47,72,71,28,48,71,84,36,86,82,78,72,49,80,84,62,50,57,46,46,49,62,32,40,25,52,54,49,35,35,33,37,36,47,34,65,32,44,64,64,92,74,81,82,79,85,78,44,76,66,55,55,51,36,49,53,50,37,52,61,53,43,60,75,67,40,43,82,84,54,59,66,50,74,45,74,44,47,61,66,56,58,71,69,109

Radius of gyration: 15.27 Å; Cα contacts (8 Å, |Δi|>4): 252; chains: 1; bounding box: 35×42×38 Å